Protein AF-A0A927EFE0-F1 (afdb_monomer_lite)

Foldseek 3Di:
DPDDDQDPLQVVQLVVVCCVLVVDPVVLVVLLVVVLVPDAAAAEDEAAQCFLPSNVVSCVVRNYQYEYEHQDPSSLVNCCVVCVPPPSYHYDNDHDDPDDDDADWDADSNHRVPTDRDPVVVVVVVVPPDDD

Secondary structure (DSSP, 8-state):
----PPPTTHHHHHHHHHHHHHS-HHHHHHHHHHHHTT--TT-EEEEET-TTSHHHHHHHHTT-EEEEE---HHHHHHHHHHHTT-TTEEEE-S---SSS-----B--SS-TTS-BS-HHHHHHHHHS----

InterPro domains:
  IPR006342 Methyltransferase FkbM [TIGR01444] (45-117)
  IPR029063 S-adenosyl-L-methionine-dependent methyltransferase superfamily [G3DSA:3.40.50.150] (33-130)
  IPR029063 S-adenosyl-L-methionine-dependent methyltransferase superfamily [SSF53335] (38-117)

Radius of gyration: 15.85 Å; chains: 1; bounding box: 37×39×36 Å

pLDDT: mean 81.32, std 20.01, range [36.5, 98.69]

Sequence (132 aa):
MNAVAYPKGTVKALSRSLRMHYGDKERQAAMDRLHGAFLTPGDLVFDIGAHVGDRISSFRRLGARVVALEPQPGPARIIRLIHRRDPRVTLIEAACGDHEGSIALRIDSANPAVSSASAAFIGAATDAEGRA

Structure (mmCIF, N/CA/C/O backbone):
data_AF-A0A927EFE0-F1
#
_entry.id   AF-A0A927EFE0-F1
#
loop_
_atom_site.group_PDB
_atom_site.id
_atom_site.type_symbol
_atom_site.label_atom_id
_atom_site.label_alt_id
_atom_site.label_comp_id
_atom_site.label_asym_id
_atom_site.label_entity_id
_atom_site.label_seq_id
_atom_site.pdbx_PDB_ins_code
_atom_site.Cartn_x
_atom_site.Cartn_y
_atom_site.Cartn_z
_atom_site.occupancy
_atom_site.B_iso_or_equiv
_atom_site.auth_seq_id
_atom_site.auth_comp_id
_atom_site.auth_asym_id
_atom_site.auth_atom_id
_atom_site.pdbx_PDB_model_num
ATOM 1 N N . MET A 1 1 ? 11.845 -20.776 -10.462 1.00 3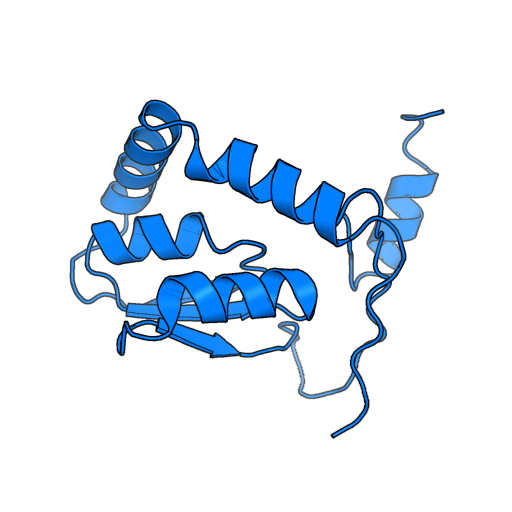7.25 1 MET A N 1
ATOM 2 C CA . MET A 1 1 ? 11.684 -19.371 -10.026 1.00 37.25 1 MET A CA 1
ATOM 3 C C . MET A 1 1 ? 12.762 -18.556 -10.718 1.00 37.25 1 MET A C 1
ATOM 5 O O . MET A 1 1 ? 13.929 -18.784 -10.429 1.00 37.25 1 MET A O 1
ATOM 9 N N . ASN A 1 2 ? 12.402 -17.692 -11.668 1.00 40.47 2 ASN A N 1
ATOM 10 C CA . ASN A 1 2 ? 13.383 -16.808 -12.302 1.00 40.47 2 ASN A CA 1
ATOM 11 C C . ASN A 1 2 ? 13.860 -15.777 -11.277 1.00 40.47 2 ASN A C 1
ATOM 13 O O . ASN A 1 2 ? 13.055 -15.244 -10.513 1.00 40.47 2 ASN A O 1
ATOM 17 N N . ALA A 1 3 ? 15.169 -15.533 -11.230 1.00 52.22 3 ALA A N 1
ATOM 18 C CA . ALA A 1 3 ? 15.735 -14.528 -10.345 1.00 52.22 3 ALA A CA 1
ATOM 19 C C . ALA A 1 3 ? 15.151 -13.157 -10.707 1.00 52.22 3 ALA A C 1
ATOM 21 O O . ALA A 1 3 ? 15.301 -12.681 -11.831 1.00 52.22 3 ALA A O 1
ATOM 22 N N . VAL A 1 4 ? 14.467 -12.529 -9.752 1.00 64.00 4 VAL A N 1
ATOM 23 C CA . VAL A 1 4 ? 13.990 -11.154 -9.900 1.00 64.00 4 VAL A CA 1
ATOM 24 C C . VAL A 1 4 ? 15.213 -10.239 -9.945 1.00 64.00 4 VAL A C 1
ATOM 26 O O . VAL A 1 4 ? 15.915 -10.085 -8.944 1.00 64.00 4 VAL A O 1
ATOM 29 N N . ALA A 1 5 ? 15.477 -9.640 -11.104 1.00 64.19 5 ALA A N 1
ATOM 30 C CA . ALA A 1 5 ? 16.522 -8.639 -11.253 1.00 64.19 5 ALA A CA 1
ATOM 31 C C . ALA A 1 5 ? 16.012 -7.285 -10.740 1.00 64.19 5 ALA A C 1
ATOM 33 O O . ALA A 1 5 ? 15.047 -6.734 -11.267 1.00 64.19 5 ALA A O 1
ATOM 34 N N . TYR A 1 6 ? 16.664 -6.739 -9.713 1.00 67.56 6 TYR A N 1
ATOM 35 C CA . TYR A 1 6 ? 16.395 -5.384 -9.232 1.00 67.56 6 TYR A CA 1
ATOM 36 C C . TYR A 1 6 ? 17.366 -4.414 -9.907 1.00 67.56 6 TYR A C 1
ATOM 38 O O . TYR A 1 6 ? 18.579 -4.563 -9.727 1.00 67.56 6 TYR A O 1
ATOM 46 N N . PRO A 1 7 ? 16.888 -3.407 -10.655 1.00 68.44 7 PRO A N 1
ATOM 47 C CA . PRO A 1 7 ? 17.790 -2.437 -11.256 1.00 68.44 7 PRO A CA 1
ATOM 48 C C . PRO A 1 7 ? 18.531 -1.616 -10.186 1.00 68.44 7 PRO A C 1
ATOM 50 O O . PRO A 1 7 ? 18.070 -1.459 -9.045 1.00 68.44 7 PRO A O 1
ATOM 53 N N . LYS A 1 8 ? 19.689 -1.052 -10.549 1.00 68.56 8 LYS A N 1
ATOM 54 C CA . LYS A 1 8 ? 20.483 -0.195 -9.653 1.00 68.56 8 LYS A CA 1
ATOM 55 C C . LYS A 1 8 ? 19.647 1.008 -9.180 1.00 68.56 8 LYS A C 1
ATOM 57 O O . LYS A 1 8 ? 18.901 1.598 -9.953 1.00 68.56 8 LYS A O 1
ATOM 62 N N . GLY A 1 9 ? 19.770 1.368 -7.900 1.00 70.50 9 GLY A N 1
ATOM 63 C CA . GLY A 1 9 ? 19.038 2.493 -7.291 1.00 70.50 9 GLY A CA 1
ATOM 64 C C . GLY A 1 9 ? 17.706 2.128 -6.623 1.00 70.50 9 GLY A C 1
ATOM 65 O O . GLY A 1 9 ? 17.269 2.862 -5.735 1.00 70.50 9 GLY A O 1
ATOM 66 N N . THR A 1 10 ? 17.141 0.951 -6.924 1.00 74.00 10 THR A N 1
ATOM 67 C CA . THR A 1 10 ? 15.844 0.491 -6.389 1.00 74.00 10 THR A CA 1
ATOM 68 C C . THR A 1 10 ? 15.769 0.571 -4.860 1.00 74.00 10 THR A C 1
ATOM 70 O O . THR A 1 10 ? 14.827 1.134 -4.312 1.00 74.00 10 THR A O 1
ATOM 73 N N . VAL A 1 11 ? 16.790 0.092 -4.140 1.00 78.62 11 VAL A N 1
ATOM 74 C CA . VAL A 1 11 ? 16.806 0.113 -2.663 1.00 78.62 11 VAL A CA 1
ATOM 75 C C . VAL A 1 11 ? 16.766 1.539 -2.105 1.00 78.62 11 VAL A C 1
ATOM 77 O O . VAL A 1 11 ? 16.037 1.802 -1.148 1.00 78.62 11 VAL A O 1
ATOM 80 N N . LYS A 1 12 ? 17.511 2.475 -2.707 1.00 76.88 12 LYS A N 1
ATOM 81 C CA . LYS A 1 12 ? 17.545 3.882 -2.276 1.00 76.88 12 LYS A CA 1
ATOM 82 C C . LYS A 1 12 ? 16.189 4.541 -2.506 1.00 76.88 12 LYS A C 1
ATOM 84 O O . LYS A 1 12 ? 15.686 5.231 -1.620 1.00 76.88 12 LYS A O 1
ATOM 89 N N . ALA A 1 13 ? 15.590 4.303 -3.669 1.00 75.44 13 ALA A N 1
ATOM 90 C CA . ALA A 1 13 ? 14.299 4.869 -4.016 1.00 75.44 13 ALA A CA 1
ATOM 91 C C . ALA A 1 13 ? 13.174 4.317 -3.126 1.00 75.44 13 ALA A C 1
ATOM 93 O O . ALA A 1 13 ? 12.399 5.092 -2.572 1.00 75.44 13 ALA A O 1
ATOM 94 N N . LEU A 1 14 ? 13.159 3.005 -2.875 1.00 82.62 14 LEU A N 1
ATOM 95 C CA . LEU A 1 14 ? 12.214 2.383 -1.947 1.00 82.62 14 LEU A CA 1
ATOM 96 C C . LEU A 1 14 ? 12.411 2.852 -0.500 1.00 82.62 14 LEU A C 1
ATOM 98 O O . LEU A 1 14 ? 11.435 3.118 0.194 1.00 82.62 14 LEU A O 1
ATOM 102 N N . SER A 1 15 ? 13.657 3.021 -0.048 1.00 80.25 15 SER A N 1
ATOM 103 C CA . SER A 1 15 ? 13.957 3.585 1.278 1.00 80.25 15 SER A CA 1
ATOM 104 C C . SER A 1 15 ? 13.435 5.016 1.422 1.00 80.25 15 SER A C 1
ATOM 106 O O . SER A 1 15 ? 12.908 5.387 2.472 1.00 80.25 15 SER A O 1
ATOM 108 N N . ARG A 1 16 ? 13.550 5.827 0.360 1.00 82.19 16 ARG A N 1
ATOM 109 C CA . ARG A 1 16 ? 12.976 7.177 0.313 1.00 82.19 16 ARG A CA 1
ATOM 110 C C . ARG A 1 16 ? 11.452 7.116 0.401 1.00 82.19 16 ARG A C 1
ATOM 112 O O . ARG A 1 16 ? 10.890 7.810 1.242 1.00 82.19 16 ARG A O 1
ATOM 119 N N . SER A 1 17 ? 10.803 6.266 -0.398 1.00 81.62 17 SER A N 1
ATOM 120 C CA . SER A 1 17 ? 9.350 6.052 -0.340 1.00 81.62 17 SER A CA 1
ATOM 121 C C . SER A 1 17 ? 8.909 5.645 1.063 1.00 81.62 17 SER A C 1
ATOM 123 O O . SER A 1 17 ? 8.038 6.282 1.642 1.00 81.62 17 SER A O 1
ATOM 125 N N . LEU A 1 18 ? 9.566 4.659 1.671 1.00 86.00 18 LEU A N 1
ATOM 126 C CA . LEU A 1 18 ? 9.262 4.235 3.035 1.00 86.00 18 LEU A CA 1
ATOM 127 C C . LEU A 1 18 ? 9.351 5.392 4.033 1.00 86.00 18 LEU A C 1
ATOM 129 O O . LEU A 1 18 ? 8.435 5.574 4.826 1.00 86.00 18 LEU A O 1
ATOM 133 N N . ARG A 1 19 ? 10.404 6.212 3.970 1.00 85.25 19 ARG A N 1
ATOM 134 C CA . ARG A 1 19 ? 10.546 7.369 4.865 1.00 85.25 19 ARG A CA 1
ATOM 135 C C . ARG A 1 19 ? 9.426 8.388 4.669 1.00 85.25 19 ARG A C 1
ATOM 137 O O . ARG A 1 19 ? 8.844 8.825 5.653 1.00 85.25 19 ARG A O 1
ATOM 144 N N . MET A 1 20 ? 9.122 8.745 3.422 1.00 79.25 20 MET A N 1
ATOM 145 C CA . MET A 1 20 ? 8.071 9.719 3.108 1.00 79.25 20 MET A CA 1
ATOM 146 C C . MET A 1 20 ? 6.692 9.213 3.538 1.00 79.25 20 MET A C 1
ATOM 148 O O . MET A 1 20 ? 5.885 9.967 4.074 1.00 79.25 20 MET A O 1
ATOM 152 N N . HIS A 1 21 ? 6.426 7.922 3.338 1.00 82.38 21 HIS A N 1
ATOM 153 C CA . HIS A 1 21 ? 5.098 7.377 3.559 1.00 82.38 21 HIS A CA 1
ATOM 154 C C . HIS A 1 21 ? 4.860 6.891 5.001 1.00 82.38 21 HIS A C 1
ATOM 156 O O . HIS A 1 21 ? 3.755 7.032 5.528 1.00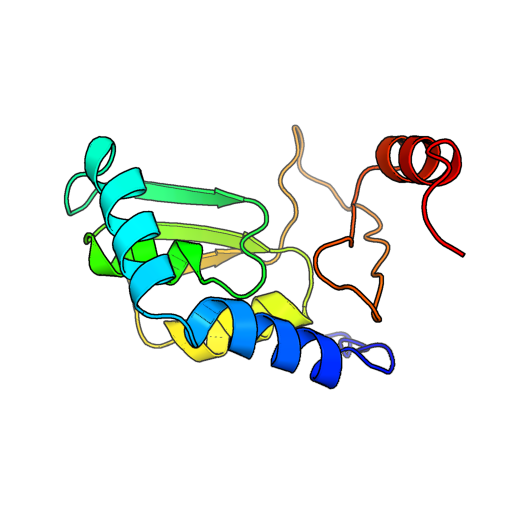 82.38 21 HIS A O 1
ATOM 162 N N . TYR A 1 22 ? 5.882 6.381 5.685 1.00 86.31 22 TYR A N 1
ATOM 163 C CA . TYR A 1 22 ? 5.752 5.844 7.044 1.00 86.31 22 TYR A CA 1
ATOM 164 C C . TYR A 1 22 ? 6.326 6.752 8.141 1.00 86.31 22 TYR A C 1
ATOM 166 O O . TYR A 1 22 ? 6.082 6.494 9.318 1.00 86.31 22 TYR A O 1
ATOM 174 N N . GLY A 1 23 ? 7.065 7.809 7.788 1.00 86.75 23 GLY A N 1
ATOM 175 C CA . GLY A 1 23 ? 7.712 8.706 8.754 1.00 86.75 23 GLY A CA 1
ATOM 176 C C . GLY A 1 23 ? 6.836 9.837 9.301 1.00 86.75 23 GLY A C 1
ATOM 177 O O . GLY A 1 23 ? 7.210 10.446 10.298 1.00 86.75 23 GLY A O 1
ATOM 178 N N . ASP A 1 24 ? 5.687 10.111 8.681 1.00 90.69 24 ASP A N 1
ATOM 179 C CA . ASP A 1 24 ? 4.814 11.239 9.025 1.00 90.69 24 ASP A CA 1
ATOM 180 C C . ASP A 1 24 ? 3.495 10.752 9.649 1.00 90.69 24 ASP A C 1
ATOM 182 O O . ASP A 1 24 ? 2.632 10.187 8.967 1.00 90.69 24 ASP A O 1
ATOM 186 N N . LYS A 1 25 ? 3.347 10.961 10.964 1.00 91.56 25 LYS A N 1
ATOM 187 C CA . LYS A 1 25 ? 2.161 10.542 11.727 1.00 91.56 25 LYS A CA 1
ATOM 188 C C . LYS A 1 25 ? 0.931 11.401 11.438 1.00 91.56 25 LYS A C 1
ATOM 190 O O . LYS A 1 25 ? -0.181 10.880 11.477 1.00 91.56 25 LYS A O 1
ATOM 195 N N . GLU A 1 26 ? 1.106 12.688 11.153 1.00 94.06 26 GLU A N 1
ATOM 196 C CA . GLU A 1 26 ? -0.015 13.584 10.854 1.00 94.06 26 GLU A CA 1
ATOM 197 C C . GLU A 1 26 ? -0.627 13.221 9.507 1.00 94.06 26 GLU A C 1
ATOM 199 O O . GLU A 1 26 ? -1.845 13.063 9.396 1.00 94.06 26 GLU A O 1
ATOM 204 N N . ARG A 1 27 ? 0.223 12.953 8.510 1.00 92.19 27 ARG A N 1
ATOM 205 C CA . ARG A 1 27 ? -0.207 12.440 7.206 1.00 92.19 27 ARG A CA 1
ATOM 206 C C . ARG A 1 27 ? -0.944 11.106 7.330 1.00 92.19 27 ARG A C 1
ATOM 208 O O . ARG A 1 27 ? -1.962 10.906 6.670 1.00 92.19 27 ARG A O 1
ATOM 215 N N . GLN A 1 28 ? -0.463 10.197 8.182 1.00 94.25 28 GLN A N 1
ATOM 216 C CA . GLN A 1 28 ? -1.145 8.923 8.448 1.00 94.25 28 GLN A CA 1
ATOM 217 C C . GLN A 1 28 ? -2.527 9.133 9.070 1.00 94.25 28 GLN A C 1
ATOM 219 O O . GLN A 1 28 ? -3.493 8.538 8.601 1.00 94.25 28 GLN A O 1
ATOM 224 N N . ALA A 1 29 ? -2.639 10.008 10.071 1.00 95.62 29 ALA A N 1
ATOM 225 C CA . ALA A 1 29 ? -3.917 10.317 10.704 1.00 95.62 29 ALA A CA 1
ATOM 226 C C . ALA A 1 29 ? -4.898 10.993 9.731 1.00 95.62 29 ALA A C 1
ATOM 228 O O . ALA A 1 29 ? -6.085 10.676 9.736 1.00 95.62 29 ALA A O 1
ATOM 229 N N . ALA A 1 30 ? -4.419 11.897 8.871 1.00 96.81 30 ALA A N 1
ATOM 230 C CA . ALA A 1 30 ? -5.238 12.516 7.832 1.00 96.81 30 ALA A CA 1
ATOM 231 C C . ALA A 1 30 ? -5.759 11.479 6.821 1.00 96.81 30 ALA A C 1
ATOM 233 O O . ALA A 1 30 ? -6.934 11.510 6.459 1.00 96.81 30 ALA A O 1
ATOM 234 N N . MET A 1 31 ? -4.912 10.526 6.422 1.00 96.56 31 MET A N 1
ATOM 235 C CA . MET A 1 31 ? -5.298 9.421 5.543 1.00 96.56 31 MET A CA 1
ATOM 236 C C . MET A 1 31 ? -6.340 8.503 6.196 1.00 96.56 31 MET A C 1
ATOM 238 O O . MET A 1 31 ? -7.322 8.142 5.553 1.00 96.56 31 MET A O 1
ATOM 242 N N . ASP A 1 32 ? -6.178 8.183 7.481 1.00 97.56 32 ASP A N 1
ATOM 243 C CA . ASP A 1 32 ? -7.152 7.382 8.229 1.00 97.56 32 ASP A CA 1
ATOM 244 C C . ASP A 1 32 ? -8.504 8.100 8.346 1.00 97.56 32 ASP A C 1
ATOM 246 O O . ASP A 1 32 ? -9.543 7.468 8.183 1.00 97.56 32 ASP A O 1
ATOM 250 N N . ARG A 1 33 ? -8.515 9.423 8.560 1.00 98.06 33 ARG A N 1
ATOM 251 C CA . ARG A 1 33 ? -9.757 10.219 8.567 1.00 98.06 33 ARG A CA 1
ATOM 252 C C . ARG A 1 33 ? -10.446 10.214 7.206 1.00 98.06 33 ARG A C 1
ATOM 254 O O . ARG A 1 33 ? -11.656 10.032 7.151 1.00 98.06 33 ARG A O 1
ATOM 261 N N . LEU A 1 34 ? -9.682 10.401 6.127 1.00 97.31 34 LEU A N 1
ATOM 262 C CA . LEU A 1 34 ? -10.219 10.390 4.767 1.00 97.31 34 LEU A CA 1
ATOM 263 C C . LEU A 1 34 ? -10.878 9.046 4.452 1.00 97.31 34 LEU A C 1
ATOM 265 O O . LEU A 1 34 ? -12.030 9.010 4.035 1.00 97.31 34 LEU A O 1
ATOM 269 N N . HIS A 1 35 ? -10.166 7.940 4.667 1.00 97.38 35 HIS A N 1
ATOM 270 C CA . HIS A 1 35 ? -10.700 6.611 4.375 1.00 97.38 35 HIS A CA 1
ATOM 271 C C . HIS A 1 35 ? -11.803 6.192 5.356 1.00 97.38 35 HIS A C 1
ATOM 273 O O . HIS A 1 35 ? -12.749 5.519 4.956 1.00 97.38 35 HIS A O 1
ATOM 279 N N . GLY A 1 36 ? -11.730 6.622 6.618 1.00 97.75 36 GLY A N 1
ATOM 280 C CA . GLY A 1 36 ? -12.736 6.339 7.643 1.00 97.75 36 GL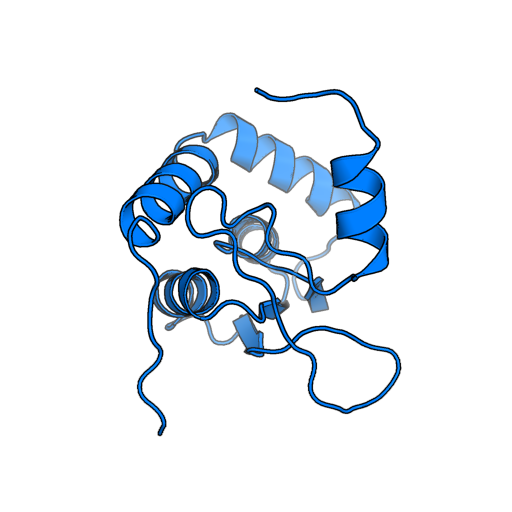Y A CA 1
ATOM 281 C C . GLY A 1 36 ? -14.111 6.951 7.359 1.00 97.75 36 GLY A C 1
ATOM 282 O O . GLY A 1 36 ? -15.095 6.500 7.931 1.00 97.75 36 GLY A O 1
ATOM 283 N N . ALA A 1 37 ? -14.208 7.925 6.448 1.00 97.88 37 ALA A N 1
ATOM 284 C CA . ALA A 1 37 ? -15.494 8.428 5.964 1.00 97.88 37 ALA A CA 1
ATOM 285 C C . ALA A 1 37 ? -16.230 7.433 5.042 1.00 97.88 37 ALA A C 1
ATOM 287 O O . ALA A 1 37 ? -17.427 7.591 4.814 1.00 97.88 37 ALA A O 1
ATOM 288 N N . PHE A 1 38 ? -15.528 6.424 4.512 1.00 96.38 38 PHE A N 1
ATOM 289 C CA . PHE A 1 38 ? -16.061 5.456 3.545 1.00 96.38 38 PHE A CA 1
ATOM 290 C C . PHE A 1 38 ? -16.013 4.008 4.037 1.00 96.38 38 PHE A C 1
ATOM 292 O O . PHE A 1 38 ? -16.716 3.167 3.486 1.00 96.38 38 PHE A O 1
ATOM 299 N N . LEU A 1 39 ? -15.166 3.707 5.025 1.00 97.25 39 LEU A N 1
ATOM 300 C CA . LEU A 1 39 ? -14.900 2.346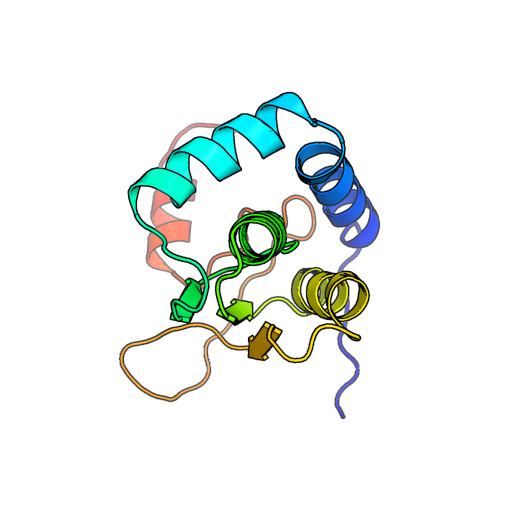 5.481 1.00 97.25 39 LEU A CA 1
ATOM 301 C C . LEU A 1 39 ? -15.493 2.075 6.860 1.00 97.25 39 LEU A C 1
ATOM 303 O O . LEU A 1 39 ? -15.321 2.858 7.794 1.00 97.25 39 LEU A O 1
ATOM 307 N N . THR A 1 40 ? -16.076 0.891 7.003 1.00 97.06 40 THR A N 1
ATOM 308 C CA . THR A 1 40 ? -16.458 0.280 8.276 1.00 97.06 40 THR A CA 1
ATOM 309 C C . THR A 1 40 ? -15.509 -0.884 8.598 1.00 97.06 40 THR A C 1
ATOM 311 O O . THR A 1 40 ? -15.018 -1.564 7.688 1.00 97.06 40 THR A O 1
ATOM 314 N N . PRO A 1 41 ? -15.210 -1.167 9.884 1.00 98.19 41 PRO A N 1
ATOM 315 C CA . PRO A 1 41 ? -14.415 -2.334 10.247 1.00 98.19 41 PRO A CA 1
ATOM 316 C C . PRO A 1 41 ? -14.987 -3.630 9.658 1.00 98.19 41 PRO A C 1
ATOM 318 O O . PRO A 1 41 ? -16.151 -3.958 9.866 1.00 98.19 41 PRO A O 1
ATOM 321 N N . GLY A 1 42 ? -14.142 -4.395 8.964 1.00 97.38 42 GLY A N 1
ATOM 322 C CA . GLY A 1 42 ? -14.528 -5.643 8.299 1.00 97.38 42 GLY A CA 1
ATOM 323 C C . GLY A 1 42 ? -14.764 -5.530 6.791 1.00 97.38 42 GLY A C 1
ATOM 324 O O . GLY A 1 42 ? -14.706 -6.569 6.126 1.00 97.38 42 GLY A O 1
ATOM 325 N N . ASP A 1 43 ? -14.926 -4.316 6.251 1.00 98.50 43 ASP A N 1
ATOM 326 C CA . ASP A 1 43 ? -15.083 -4.085 4.808 1.00 98.50 43 ASP A CA 1
ATOM 327 C C . ASP A 1 43 ? -13.920 -4.666 4.002 1.00 98.50 43 ASP A C 1
ATOM 329 O O . ASP A 1 43 ? -12.786 -4.732 4.479 1.00 98.50 43 ASP A O 1
ATOM 333 N N . LEU A 1 44 ? -14.193 -5.084 2.766 1.00 98.44 44 LEU A N 1
ATOM 334 C CA . LEU A 1 44 ? -13.176 -5.550 1.828 1.00 98.44 44 LEU A CA 1
ATOM 335 C C . LEU A 1 44 ? -12.723 -4.400 0.923 1.00 98.44 44 LEU A C 1
ATOM 337 O O . LEU A 1 44 ? -13.531 -3.823 0.203 1.00 98.44 44 LEU A O 1
ATOM 341 N N . VAL A 1 45 ? -11.422 -4.118 0.919 1.00 98.38 45 VAL A N 1
ATOM 342 C CA . VAL A 1 45 ? -10.794 -3.072 0.106 1.00 98.38 45 VAL A CA 1
ATOM 343 C C . VAL A 1 45 ? -9.848 -3.696 -0.911 1.00 98.38 45 VAL A C 1
ATOM 345 O O . VAL A 1 45 ? -9.004 -4.522 -0.559 1.00 98.38 45 VAL A O 1
ATOM 348 N N . PHE A 1 46 ? -9.955 -3.259 -2.163 1.00 97.88 46 PHE A N 1
ATOM 349 C CA . PHE A 1 46 ? -8.992 -3.572 -3.215 1.00 97.88 46 PHE A CA 1
ATOM 350 C C . PHE A 1 46 ? -8.039 -2.385 -3.394 1.00 97.88 46 PHE A C 1
ATOM 352 O O . PHE A 1 46 ? -8.482 -1.289 -3.730 1.00 97.88 46 PHE A O 1
ATOM 359 N N . ASP A 1 47 ? -6.741 -2.589 -3.160 1.00 97.06 47 ASP A N 1
ATOM 360 C CA . ASP A 1 47 ? -5.707 -1.556 -3.331 1.00 97.06 47 ASP A CA 1
ATOM 361 C C . ASP A 1 47 ? -4.921 -1.824 -4.619 1.00 97.06 47 ASP A C 1
ATOM 363 O O . ASP A 1 47 ? -4.064 -2.708 -4.664 1.00 97.06 47 ASP A O 1
ATOM 367 N N . ILE A 1 48 ? -5.264 -1.112 -5.694 1.00 95.38 48 ILE A N 1
ATOM 368 C CA . ILE A 1 48 ? -4.690 -1.317 -7.029 1.00 95.38 48 ILE A CA 1
ATOM 369 C C . ILE A 1 48 ? -3.470 -0.412 -7.211 1.00 95.38 48 ILE A C 1
ATOM 371 O O . ILE A 1 48 ? -3.591 0.811 -7.176 1.00 95.38 48 ILE A O 1
ATOM 375 N N . GLY A 1 49 ? -2.297 -1.008 -7.440 1.00 91.88 49 GLY A N 1
ATOM 376 C CA . GLY A 1 49 ? -1.030 -0.272 -7.472 1.00 91.88 49 GLY A CA 1
ATOM 377 C C . GLY A 1 49 ? -0.582 0.124 -6.065 1.00 91.88 49 GLY A C 1
ATOM 378 O O . GLY A 1 49 ? -0.294 1.291 -5.797 1.00 91.88 49 GLY A O 1
ATOM 379 N N . ALA A 1 50 ? -0.572 -0.848 -5.151 1.00 93.94 50 ALA A N 1
ATOM 380 C CA . ALA A 1 50 ? -0.389 -0.618 -3.720 1.00 93.94 50 ALA A CA 1
ATOM 381 C C . ALA A 1 50 ? 0.996 -0.055 -3.328 1.00 93.94 50 ALA A C 1
ATOM 383 O O . ALA A 1 50 ? 1.185 0.412 -2.199 1.00 93.94 50 ALA A O 1
ATOM 384 N N . HIS A 1 51 ? 1.979 -0.079 -4.234 1.00 92.81 51 HIS A N 1
ATOM 385 C CA . HIS A 1 51 ? 3.323 0.459 -4.043 1.00 92.81 51 HIS A CA 1
ATOM 386 C C . HIS A 1 51 ? 3.953 -0.046 -2.727 1.00 92.81 51 HIS A C 1
ATOM 388 O O . HIS A 1 51 ? 4.080 -1.250 -2.520 1.00 92.81 51 HIS A O 1
ATOM 394 N N . VAL A 1 52 ? 4.399 0.837 -1.824 1.00 93.00 52 VAL A N 1
ATOM 395 C CA . VAL A 1 52 ? 5.019 0.442 -0.541 1.00 93.00 52 VAL A CA 1
ATOM 396 C C . VAL A 1 52 ? 4.001 0.149 0.576 1.00 93.00 52 VAL A C 1
ATOM 398 O O . VAL A 1 52 ? 4.396 -0.034 1.729 1.00 93.00 52 VAL A O 1
ATOM 401 N N . GLY A 1 53 ? 2.702 0.103 0.263 1.00 95.25 53 GLY A N 1
ATOM 402 C CA . GLY A 1 53 ? 1.642 -0.365 1.163 1.00 95.25 53 GLY A CA 1
ATOM 403 C C . GLY A 1 53 ? 1.192 0.619 2.248 1.00 95.25 53 GLY A C 1
ATOM 404 O O . GLY A 1 53 ? 0.637 0.198 3.265 1.00 95.25 53 GLY A O 1
ATOM 405 N N . ASP A 1 54 ? 1.428 1.925 2.093 1.00 94.75 54 ASP A N 1
ATOM 406 C CA . ASP A 1 54 ? 1.029 2.894 3.123 1.00 94.75 54 ASP A CA 1
ATOM 407 C C . ASP A 1 54 ? -0.496 2.997 3.260 1.00 94.75 54 ASP A C 1
ATOM 409 O O . ASP A 1 54 ? -1.008 3.059 4.383 1.00 94.75 54 ASP A O 1
ATOM 413 N N . ARG A 1 55 ? -1.223 2.905 2.140 1.00 95.81 55 ARG A N 1
ATOM 414 C CA . ARG A 1 55 ? -2.688 2.791 2.121 1.00 95.81 55 ARG A CA 1
ATOM 415 C C . ARG A 1 55 ? -3.186 1.499 2.756 1.00 95.81 55 ARG A C 1
ATOM 417 O O . ARG A 1 55 ? -4.050 1.579 3.626 1.00 95.81 55 ARG A O 1
ATOM 424 N N . ILE A 1 56 ? -2.580 0.347 2.442 1.00 98.06 56 ILE A N 1
ATOM 425 C CA . ILE A 1 56 ? -2.856 -0.929 3.135 1.00 98.06 56 ILE A CA 1
ATOM 426 C C . ILE A 1 56 ? -2.790 -0.725 4.651 1.00 98.06 56 ILE A C 1
ATOM 428 O O . ILE A 1 56 ? -3.715 -1.094 5.373 1.00 98.06 56 ILE A O 1
ATOM 432 N N . SER A 1 57 ? -1.731 -0.081 5.146 1.00 97.31 57 SER A N 1
ATOM 433 C CA . SER A 1 57 ? -1.575 0.190 6.577 1.00 97.31 57 SER A CA 1
ATOM 434 C C . SER A 1 57 ? -2.698 1.066 7.152 1.00 97.31 57 SER A C 1
ATOM 436 O O . SER A 1 57 ? -3.134 0.811 8.272 1.00 97.31 57 SER A O 1
ATOM 438 N N . SER A 1 58 ? -3.197 2.057 6.404 1.00 97.81 58 SER A N 1
ATOM 439 C CA . SER A 1 58 ? -4.369 2.859 6.799 1.00 97.81 58 SER A CA 1
ATOM 440 C C . SER A 1 58 ? -5.647 2.028 6.857 1.00 97.81 58 SER A C 1
ATOM 442 O O . SER A 1 58 ? -6.287 1.963 7.906 1.00 97.81 58 SER A O 1
ATOM 444 N N . PHE A 1 59 ? -5.967 1.291 5.792 1.00 98.50 59 PHE A N 1
ATOM 445 C CA . PHE A 1 59 ? -7.148 0.422 5.747 1.00 98.50 59 PHE A CA 1
ATOM 446 C C . PHE A 1 59 ? -7.144 -0.608 6.882 1.00 98.50 59 PHE A C 1
ATOM 448 O O . PHE A 1 59 ? -8.168 -0.858 7.518 1.00 98.50 59 PHE A O 1
ATOM 455 N N . ARG A 1 60 ? -5.971 -1.170 7.199 1.00 98.00 60 ARG A N 1
ATOM 456 C CA . ARG A 1 60 ? -5.820 -2.128 8.298 1.00 98.00 60 ARG A CA 1
ATOM 457 C C . ARG A 1 60 ? -5.978 -1.495 9.678 1.00 98.00 60 ARG A C 1
ATOM 459 O O . ARG A 1 60 ? -6.587 -2.140 10.533 1.00 98.00 60 ARG A O 1
ATOM 466 N N . ARG A 1 61 ? -5.516 -0.256 9.901 1.00 97.38 61 ARG A N 1
ATOM 467 C CA . ARG A 1 61 ? -5.803 0.497 11.142 1.00 97.38 61 ARG A CA 1
ATOM 468 C C . ARG A 1 61 ? -7.297 0.776 11.317 1.00 97.38 61 ARG A C 1
ATOM 470 O O . ARG A 1 61 ? -7.781 0.730 12.441 1.00 97.38 61 ARG A O 1
ATOM 477 N N . LEU A 1 62 ? -8.022 0.967 10.215 1.00 98.19 62 LEU A N 1
ATOM 478 C CA . LEU A 1 62 ? -9.484 1.111 10.192 1.00 98.19 62 LEU A CA 1
ATOM 479 C C . LEU A 1 62 ? -10.241 -0.231 10.269 1.00 98.19 62 LEU A C 1
ATOM 481 O O . LEU A 1 62 ? -11.466 -0.259 10.305 1.00 98.19 62 LEU A O 1
ATOM 485 N N . GLY A 1 63 ? -9.533 -1.363 10.322 1.00 98.25 63 GLY A N 1
ATOM 486 C CA . GLY A 1 63 ? -10.123 -2.688 10.520 1.00 98.25 63 GLY A CA 1
ATOM 487 C C . GLY A 1 63 ? -10.578 -3.413 9.249 1.00 98.25 63 GLY A C 1
ATOM 488 O O . GLY A 1 63 ? -11.035 -4.553 9.359 1.00 98.25 63 GLY A O 1
ATOM 489 N N . ALA A 1 64 ? -10.407 -2.826 8.063 1.00 98.56 64 ALA A N 1
ATOM 490 C CA . ALA A 1 64 ? -10.797 -3.417 6.780 1.00 98.56 64 ALA A CA 1
ATOM 491 C C . ALA A 1 64 ? -9.921 -4.619 6.384 1.00 98.56 64 ALA A C 1
ATOM 493 O O . ALA A 1 64 ? -8.760 -4.706 6.767 1.00 98.56 64 ALA A O 1
ATOM 494 N N . ARG A 1 65 ? -10.440 -5.556 5.598 1.00 98.69 65 ARG A N 1
ATOM 495 C CA . ARG A 1 65 ? -9.672 -6.605 4.910 1.00 98.69 65 ARG A CA 1
ATOM 496 C C . ARG A 1 65 ? -9.144 -6.039 3.594 1.00 98.69 65 ARG A C 1
ATOM 498 O O . ARG A 1 65 ? -9.857 -5.291 2.938 1.00 98.69 65 ARG A O 1
ATOM 505 N N . VAL A 1 66 ? -7.926 -6.392 3.191 1.00 98.69 66 VAL A N 1
ATOM 506 C CA . VAL A 1 66 ? -7.283 -5.792 2.011 1.00 98.69 66 VAL A CA 1
ATOM 507 C C . VAL A 1 66 ? -6.820 -6.858 1.025 1.00 98.69 66 VAL A C 1
ATOM 509 O O . VAL A 1 66 ? -6.121 -7.794 1.408 1.00 98.69 66 VAL A O 1
ATOM 512 N N . VAL A 1 67 ? -7.159 -6.673 -0.250 1.00 98.50 67 VAL A N 1
ATOM 513 C CA . VAL A 1 67 ? -6.555 -7.366 -1.394 1.00 98.50 67 VAL A CA 1
ATOM 514 C C . VAL A 1 67 ? -5.760 -6.332 -2.186 1.00 98.50 67 VAL A C 1
ATOM 516 O O . VAL A 1 67 ? -6.327 -5.456 -2.831 1.00 98.50 67 VAL A O 1
ATOM 519 N N . ALA A 1 68 ? -4.438 -6.398 -2.101 1.00 98.00 68 ALA A N 1
ATOM 520 C CA . ALA A 1 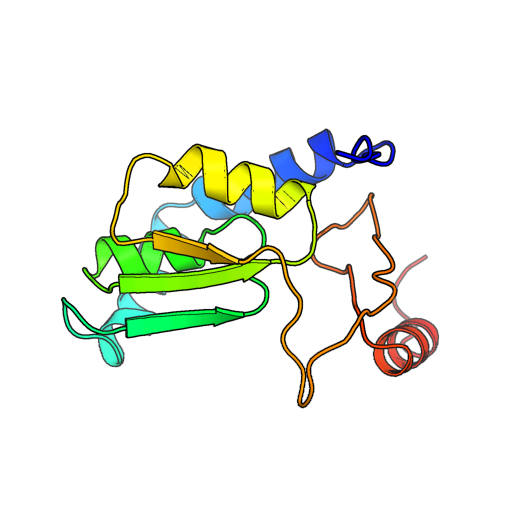68 ? -3.529 -5.464 -2.750 1.00 98.00 68 ALA A CA 1
ATOM 521 C C . ALA A 1 68 ? -2.977 -6.056 -4.048 1.00 98.00 68 ALA A C 1
ATOM 523 O O . ALA A 1 68 ? -2.518 -7.199 -4.053 1.00 98.00 68 ALA A O 1
ATOM 524 N N . LEU A 1 69 ? -2.981 -5.271 -5.123 1.00 96.81 69 LEU A N 1
ATOM 525 C CA . LEU A 1 69 ? -2.323 -5.591 -6.385 1.00 96.81 69 LEU A CA 1
ATOM 526 C C . LEU A 1 69 ? -1.093 -4.699 -6.548 1.00 96.81 69 LEU A C 1
ATOM 528 O O . LEU A 1 69 ? -1.204 -3.474 -6.525 1.00 96.81 69 LEU A O 1
ATOM 532 N N . GLU A 1 70 ? 0.078 -5.306 -6.726 1.00 94.56 70 GLU A N 1
ATOM 533 C CA . GLU A 1 70 ? 1.314 -4.576 -7.012 1.00 94.56 70 GLU A CA 1
ATOM 534 C C . GLU A 1 70 ? 2.213 -5.378 -7.965 1.00 94.56 70 GLU A C 1
ATOM 536 O O . GLU A 1 70 ? 2.789 -6.389 -7.554 1.00 94.56 70 GLU A O 1
ATOM 541 N N . PRO A 1 71 ? 2.360 -4.947 -9.230 1.00 90.75 71 PRO A N 1
ATOM 542 C CA . PRO A 1 71 ? 3.140 -5.687 -10.216 1.00 90.75 71 PRO A CA 1
ATOM 543 C C . PRO A 1 71 ? 4.659 -5.532 -10.043 1.00 90.75 71 PRO A C 1
ATOM 545 O O . PRO A 1 71 ? 5.409 -6.357 -10.564 1.00 90.75 71 PRO A O 1
ATOM 548 N N . GLN A 1 72 ? 5.156 -4.497 -9.348 1.00 88.31 72 GLN A N 1
ATOM 549 C CA . GLN A 1 72 ? 6.594 -4.294 -9.168 1.00 88.31 72 GLN A CA 1
ATOM 550 C C . GLN A 1 72 ? 7.148 -5.183 -8.042 1.00 88.31 72 GLN A C 1
ATOM 552 O O . GLN A 1 72 ? 6.766 -5.022 -6.878 1.00 88.31 72 GLN A O 1
ATOM 557 N N . PRO A 1 73 ? 8.159 -6.030 -8.315 1.00 88.75 73 PRO A N 1
ATOM 558 C CA . PRO A 1 73 ? 8.692 -6.948 -7.308 1.00 88.75 73 PRO A CA 1
ATOM 559 C C . PRO A 1 73 ? 9.280 -6.272 -6.058 1.00 88.75 73 PRO A C 1
ATOM 561 O O . PRO A 1 73 ? 9.241 -6.833 -4.965 1.00 88.75 73 PRO A O 1
ATOM 564 N N . GLY A 1 74 ? 9.844 -5.066 -6.195 1.00 89.50 74 GLY A N 1
ATOM 565 C CA . GLY A 1 74 ? 10.439 -4.318 -5.079 1.00 89.50 74 GLY A CA 1
ATOM 566 C C . GLY A 1 74 ? 9.400 -3.847 -4.056 1.00 89.50 74 GLY A C 1
ATOM 567 O O . GLY A 1 74 ? 9.460 -4.268 -2.899 1.00 89.50 74 GLY A O 1
ATOM 568 N N . PRO A 1 75 ? 8.441 -3.001 -4.462 1.00 91.06 75 PRO A N 1
ATOM 569 C CA . PRO A 1 75 ? 7.297 -2.625 -3.636 1.00 91.06 75 PRO A CA 1
ATOM 570 C C . PRO A 1 75 ? 6.504 -3.835 -3.107 1.00 91.06 75 PRO A C 1
ATOM 572 O O . PRO A 1 75 ? 6.252 -3.915 -1.904 1.00 91.06 75 PRO A O 1
ATOM 575 N N . ALA A 1 76 ? 6.242 -4.852 -3.937 1.00 93.69 76 ALA A N 1
ATOM 576 C CA . ALA A 1 76 ? 5.577 -6.081 -3.500 1.00 93.69 76 ALA A CA 1
ATOM 577 C C . ALA A 1 76 ? 6.343 -6.811 -2.379 1.00 93.69 76 ALA A C 1
ATOM 579 O O . ALA A 1 76 ? 5.759 -7.221 -1.370 1.00 93.69 76 ALA A O 1
ATOM 580 N N . ARG A 1 77 ? 7.679 -6.899 -2.475 1.00 93.38 77 ARG A N 1
ATOM 581 C CA . ARG A 1 77 ? 8.525 -7.432 -1.395 1.00 93.38 77 ARG A CA 1
ATOM 582 C C . ARG A 1 77 ? 8.374 -6.629 -0.102 1.00 93.38 77 ARG A C 1
ATOM 584 O O . ARG A 1 77 ? 8.379 -7.225 0.974 1.00 93.38 77 ARG A O 1
ATOM 591 N N . ILE A 1 78 ? 8.239 -5.307 -0.180 1.00 94.06 78 ILE A N 1
ATOM 592 C CA . ILE A 1 78 ? 8.010 -4.458 0.998 1.00 94.06 78 ILE A CA 1
ATOM 593 C C . ILE A 1 78 ? 6.656 -4.763 1.627 1.00 94.06 78 ILE A C 1
ATOM 595 O O . ILE A 1 78 ? 6.611 -5.010 2.831 1.00 94.06 78 ILE A O 1
ATOM 599 N N . ILE A 1 79 ? 5.585 -4.821 0.830 1.00 95.88 79 ILE A N 1
ATOM 600 C CA . ILE A 1 79 ? 4.246 -5.176 1.319 1.00 95.88 79 ILE A CA 1
ATOM 601 C C . ILE A 1 79 ? 4.294 -6.529 2.031 1.00 95.88 79 ILE A C 1
ATOM 603 O O . ILE A 1 79 ? 3.826 -6.635 3.165 1.00 95.88 79 ILE A O 1
ATOM 607 N N . ARG A 1 80 ? 4.936 -7.540 1.423 1.00 95.50 80 ARG A N 1
ATOM 608 C CA . ARG A 1 80 ? 5.152 -8.845 2.068 1.00 95.50 80 ARG A CA 1
ATOM 609 C C . ARG A 1 80 ? 5.856 -8.675 3.407 1.00 95.50 80 ARG A C 1
ATOM 611 O O . ARG A 1 80 ? 5.375 -9.183 4.405 1.00 95.50 80 ARG A O 1
ATOM 618 N N . LEU A 1 81 ? 6.973 -7.955 3.474 1.00 95.44 81 LEU A N 1
ATOM 619 C CA . LEU A 1 81 ? 7.733 -7.813 4.720 1.00 95.44 81 LEU A CA 1
ATOM 620 C C . LEU A 1 81 ? 6.940 -7.113 5.834 1.00 95.44 81 LEU A C 1
ATOM 622 O O . LEU A 1 81 ? 6.990 -7.583 6.976 1.00 95.44 81 LEU A O 1
ATOM 626 N N . ILE A 1 82 ? 6.213 -6.042 5.505 1.00 95.31 82 ILE A N 1
ATOM 627 C CA . ILE A 1 82 ? 5.414 -5.255 6.455 1.00 95.31 82 ILE A CA 1
ATOM 628 C C . ILE A 1 82 ? 4.192 -6.053 6.929 1.00 95.31 82 ILE A C 1
ATOM 630 O O . ILE A 1 82 ? 3.950 -6.140 8.131 1.00 95.31 82 ILE A O 1
ATOM 634 N N . HIS A 1 83 ? 3.462 -6.692 6.010 1.00 96.44 83 HIS A N 1
ATOM 635 C CA . HIS A 1 83 ? 2.160 -7.305 6.290 1.00 96.44 83 HIS A CA 1
ATOM 636 C C . HIS A 1 83 ? 2.171 -8.842 6.382 1.00 96.44 83 HIS A C 1
ATOM 638 O O . HIS A 1 83 ? 1.117 -9.430 6.588 1.00 96.44 83 HIS A O 1
ATOM 644 N N . ARG A 1 84 ? 3.331 -9.521 6.313 1.00 93.25 84 ARG A N 1
ATOM 645 C CA . ARG A 1 84 ? 3.443 -11.007 6.283 1.00 93.25 84 ARG A CA 1
ATOM 646 C C . ARG A 1 84 ? 2.658 -11.768 7.354 1.00 93.25 84 ARG A C 1
ATOM 648 O O . ARG A 1 84 ? 2.368 -12.940 7.157 1.00 93.25 84 ARG A O 1
ATOM 655 N N . ARG A 1 85 ? 2.421 -11.162 8.522 1.00 95.19 85 ARG A N 1
ATOM 656 C CA . ARG A 1 85 ? 1.731 -11.809 9.654 1.00 95.19 85 ARG A CA 1
ATOM 657 C C . ARG A 1 85 ? 0.264 -11.407 9.771 1.00 95.19 85 ARG A C 1
ATOM 659 O O . ARG A 1 85 ? -0.388 -11.842 10.712 1.00 95.19 85 ARG A O 1
ATOM 666 N N . ASP A 1 86 ? -0.238 -10.567 8.873 1.00 97.75 86 ASP A N 1
ATOM 667 C CA . ASP A 1 86 ? -1.627 -10.130 8.894 1.00 97.75 86 ASP A CA 1
ATOM 668 C C . ASP A 1 86 ? -2.461 -10.990 7.930 1.00 97.75 86 ASP A C 1
ATOM 670 O O . ASP A 1 86 ? -2.397 -10.780 6.719 1.00 97.75 86 ASP A O 1
ATOM 674 N N . PRO A 1 87 ? -3.272 -11.942 8.430 1.00 97.31 87 PRO A N 1
ATOM 675 C CA . PRO A 1 87 ? -4.081 -12.809 7.572 1.00 97.31 87 PRO A CA 1
ATOM 676 C C . PRO A 1 87 ? -5.207 -12.055 6.851 1.00 97.31 87 PRO A C 1
ATOM 678 O O . PRO A 1 87 ? -5.870 -12.621 5.987 1.00 97.31 87 PRO A O 1
ATOM 681 N N . ARG A 1 88 ? -5.455 -10.785 7.202 1.00 98.19 88 ARG A N 1
ATOM 682 C CA . ARG A 1 88 ? -6.446 -9.927 6.542 1.00 98.19 88 ARG A CA 1
ATOM 683 C C . ARG A 1 88 ? -5.848 -9.092 5.407 1.00 98.19 88 ARG A C 1
ATOM 685 O O . ARG A 1 88 ? -6.555 -8.238 4.876 1.00 98.19 88 ARG A O 1
ATOM 692 N N . VAL A 1 89 ? -4.586 -9.325 5.041 1.00 98.56 89 VAL A N 1
ATOM 693 C CA . VAL A 1 89 ? -3.935 -8.728 3.868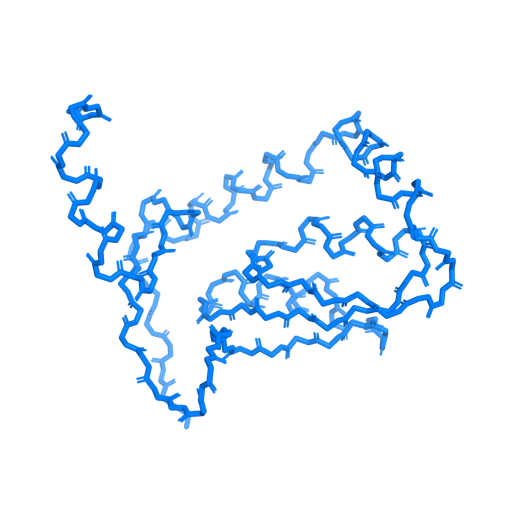 1.00 98.56 89 VAL A CA 1
ATOM 694 C C . VAL A 1 89 ? -3.548 -9.832 2.891 1.00 98.56 89 VAL A C 1
ATOM 696 O O . VAL A 1 89 ? -2.736 -10.702 3.199 1.00 98.56 89 VAL A O 1
ATOM 699 N N . THR A 1 90 ? -4.094 -9.772 1.684 1.00 98.38 90 THR A N 1
ATOM 700 C CA . THR A 1 90 ? -3.690 -10.610 0.555 1.00 98.38 90 THR A CA 1
ATOM 701 C C . THR A 1 90 ? -2.949 -9.742 -0.452 1.00 98.38 90 THR A C 1
ATOM 703 O O . THR A 1 90 ? -3.462 -8.707 -0.858 1.00 98.38 90 THR A O 1
ATOM 706 N N . LEU A 1 91 ? -1.747 -10.154 -0.856 1.00 97.88 91 LEU A N 1
ATOM 707 C CA . LEU A 1 91 ? -0.985 -9.495 -1.917 1.00 97.88 91 LEU A CA 1
ATOM 708 C C . LEU A 1 91 ? -1.001 -10.357 -3.177 1.00 97.88 91 LEU A C 1
ATOM 710 O O . LEU A 1 91 ? -0.589 -11.517 -3.138 1.00 97.88 91 LEU A O 1
ATOM 714 N N . ILE A 1 92 ? -1.398 -9.750 -4.287 1.00 96.62 92 ILE A N 1
ATOM 715 C CA . ILE A 1 92 ? -1.353 -10.311 -5.631 1.00 96.62 92 ILE A CA 1
ATOM 716 C C . ILE A 1 92 ? -0.293 -9.532 -6.420 1.00 96.62 92 ILE A C 1
ATOM 718 O O . ILE A 1 92 ? -0.392 -8.319 -6.595 1.00 96.62 92 ILE A O 1
ATOM 722 N N . GLU A 1 93 ? 0.745 -10.222 -6.891 1.00 94.81 93 GLU A N 1
ATOM 723 C CA . GLU A 1 93 ? 1.818 -9.611 -7.692 1.00 94.81 93 GLU A CA 1
ATOM 724 C C . GLU A 1 93 ? 1.409 -9.525 -9.168 1.00 94.81 93 GLU A C 1
ATOM 726 O O . GLU A 1 93 ? 1.931 -10.248 -10.013 1.00 94.81 93 GLU A O 1
ATOM 731 N N . ALA A 1 94 ? 0.423 -8.678 -9.463 1.00 92.31 94 ALA A N 1
ATOM 732 C CA . ALA A 1 94 ? -0.134 -8.497 -10.799 1.00 92.31 94 ALA A CA 1
ATOM 733 C C . ALA A 1 94 ? -0.572 -7.047 -11.042 1.00 92.31 94 ALA A C 1
ATOM 735 O O . ALA A 1 94 ? -0.823 -6.288 -10.104 1.00 92.31 94 ALA A O 1
ATOM 736 N N . ALA A 1 95 ? -0.681 -6.679 -12.318 1.00 89.88 95 ALA A N 1
ATOM 737 C CA . ALA A 1 95 ? -1.386 -5.476 -12.744 1.00 89.88 95 ALA A CA 1
ATOM 738 C C . ALA A 1 95 ? -2.877 -5.798 -12.932 1.00 89.88 95 ALA A C 1
ATOM 740 O O . ALA A 1 95 ? -3.224 -6.922 -13.288 1.00 89.88 95 ALA A O 1
ATOM 741 N N . CYS A 1 96 ? -3.751 -4.818 -12.699 1.00 90.69 96 CYS A N 1
ATOM 742 C CA . CYS A 1 96 ? -5.182 -4.953 -12.967 1.00 90.69 96 CYS A CA 1
ATOM 743 C C . CYS A 1 96 ? -5.476 -4.582 -14.430 1.00 90.69 96 CYS A C 1
ATOM 745 O O . CYS A 1 96 ? -4.991 -3.551 -14.899 1.00 90.69 96 CYS A O 1
ATOM 747 N N . GLY A 1 97 ? -6.257 -5.408 -15.128 1.00 89.06 97 GLY A N 1
ATOM 748 C CA . GLY A 1 97 ? -6.662 -5.219 -16.523 1.00 89.06 97 GLY A CA 1
ATOM 749 C C . GLY A 1 97 ? -8.069 -5.766 -16.776 1.00 89.06 97 GLY A C 1
ATOM 750 O O . GLY A 1 97 ? -8.657 -6.399 -15.902 1.00 89.06 97 GLY A O 1
ATOM 751 N N . ASP A 1 98 ? -8.613 -5.503 -17.961 1.00 89.19 98 ASP A N 1
ATOM 752 C CA . ASP A 1 98 ? -9.939 -5.961 -18.407 1.00 89.19 98 ASP A CA 1
ATOM 753 C C . ASP A 1 98 ? -9.967 -7.437 -18.845 1.00 89.19 98 ASP A C 1
ATOM 755 O O . ASP A 1 98 ? -11.037 -8.032 -18.957 1.00 89.19 98 ASP A O 1
ATOM 759 N N . HIS A 1 99 ? -8.798 -8.042 -19.056 1.00 87.12 99 HIS A N 1
ATOM 760 C CA . HIS A 1 99 ? -8.621 -9.461 -19.339 1.00 87.12 99 HIS A CA 1
ATOM 761 C C . HIS A 1 99 ? -7.357 -10.006 -18.663 1.00 87.12 99 HIS A C 1
ATOM 763 O O . HIS A 1 99 ? -6.430 -9.265 -18.325 1.00 87.12 99 HIS A O 1
ATOM 769 N N . GLU A 1 100 ? -7.311 -11.325 -18.481 1.00 91.25 100 GLU A N 1
ATOM 770 C CA . GLU A 1 100 ? -6.105 -12.010 -18.024 1.00 91.25 100 GLU A CA 1
ATOM 771 C C . GLU A 1 100 ? -5.046 -12.030 -19.132 1.00 91.25 100 GLU A C 1
ATOM 773 O O . GLU A 1 100 ? -5.333 -12.317 -20.294 1.00 91.25 100 GLU A O 1
ATOM 778 N N . GLY A 1 101 ? -3.798 -11.743 -18.770 1.00 89.62 101 GLY A N 1
ATOM 779 C CA . GLY A 1 101 ? -2.704 -11.682 -19.727 1.00 89.62 101 GLY A CA 1
ATOM 780 C C . GLY A 1 101 ? -1.386 -11.270 -19.084 1.00 89.62 101 GLY A C 1
ATOM 781 O O . GLY A 1 101 ? -1.267 -11.139 -17.867 1.00 89.62 101 GLY A O 1
ATOM 782 N N . SER A 1 102 ? -0.370 -11.075 -19.920 1.00 85.50 102 SER A N 1
ATOM 783 C CA . SER A 1 102 ? 0.933 -10.552 -19.503 1.00 85.50 102 SER A CA 1
ATOM 784 C C . SER A 1 102 ? 1.171 -9.186 -20.128 1.00 85.50 102 SER A C 1
ATOM 786 O O . SER A 1 102 ? 0.914 -8.991 -21.313 1.00 85.50 102 SER A O 1
ATOM 788 N N . ILE A 1 103 ? 1.712 -8.259 -19.341 1.00 80.56 103 ILE A N 1
ATOM 789 C CA . ILE A 1 103 ? 2.075 -6.917 -19.795 1.00 80.56 103 ILE A CA 1
ATOM 790 C C . ILE A 1 103 ? 3.535 -6.621 -19.458 1.00 80.56 103 ILE A C 1
ATOM 792 O O . ILE A 1 103 ? 4.038 -6.999 -18.398 1.00 80.56 103 ILE A O 1
ATOM 796 N N . ALA A 1 104 ? 4.230 -5.942 -20.370 1.00 78.25 104 ALA A N 1
ATOM 797 C CA . ALA A 1 104 ? 5.584 -5.475 -20.122 1.00 78.25 104 ALA A CA 1
ATOM 798 C C . ALA A 1 104 ? 5.543 -4.243 -19.209 1.00 78.25 104 ALA A C 1
ATOM 800 O O . ALA A 1 104 ? 5.153 -3.155 -19.630 1.00 78.25 104 ALA A O 1
ATOM 801 N N . LEU A 1 105 ? 5.974 -4.408 -17.959 1.00 74.94 105 LEU A N 1
ATOM 802 C CA . LEU A 1 105 ? 6.120 -3.297 -17.027 1.00 74.94 105 LEU A CA 1
ATOM 803 C C . LEU A 1 105 ? 7.471 -2.606 -17.239 1.00 74.94 105 LEU A C 1
ATOM 805 O O . LEU A 1 105 ? 8.525 -3.222 -17.071 1.00 74.94 105 LEU A O 1
ATOM 809 N N . ARG A 1 106 ? 7.453 -1.314 -17.579 1.00 71.00 106 ARG A N 1
ATOM 810 C CA . ARG A 1 106 ? 8.674 -0.504 -17.691 1.00 71.00 106 ARG A CA 1
ATOM 811 C C . ARG A 1 106 ? 8.948 0.144 -16.337 1.00 71.00 106 ARG A C 1
ATOM 813 O O . ARG A 1 106 ? 8.196 1.004 -15.889 1.00 71.00 106 ARG A O 1
ATOM 820 N N . ILE A 1 107 ? 10.001 -0.322 -15.672 1.00 67.31 107 ILE A N 1
ATOM 821 C CA . ILE A 1 107 ? 10.354 0.097 -14.313 1.00 67.31 107 ILE A CA 1
ATOM 822 C C . ILE A 1 107 ? 11.320 1.281 -14.382 1.00 67.31 107 ILE A C 1
ATOM 824 O O . ILE A 1 107 ? 12.433 1.131 -14.889 1.00 67.31 107 ILE A O 1
ATOM 828 N N . ASP A 1 108 ? 10.927 2.422 -13.814 1.00 63.91 108 ASP A N 1
ATOM 829 C CA . ASP A 1 108 ? 11.863 3.501 -13.492 1.00 63.91 108 ASP A CA 1
ATOM 830 C C . ASP A 1 108 ? 12.469 3.231 -12.108 1.00 63.91 108 ASP A C 1
ATOM 832 O O . ASP A 1 108 ? 11.839 3.401 -11.061 1.00 63.91 108 ASP A O 1
ATOM 836 N N . SER A 1 109 ? 13.725 2.789 -12.090 1.00 59.59 109 SER A N 1
ATOM 837 C CA . SER A 1 109 ? 14.422 2.461 -10.848 1.00 59.59 109 SER A CA 1
ATOM 838 C C . SER A 1 109 ? 14.892 3.673 -10.042 1.00 59.59 109 SER A C 1
ATOM 840 O O . SER A 1 109 ? 15.268 3.511 -8.876 1.00 59.59 109 SER A O 1
ATOM 842 N N . ALA A 1 110 ? 14.878 4.876 -10.626 1.00 56.56 110 ALA A N 1
ATOM 843 C CA . ALA A 1 110 ? 15.148 6.136 -9.938 1.00 56.56 110 ALA A CA 1
ATOM 844 C C . ALA A 1 110 ? 13.875 6.718 -9.294 1.00 56.56 110 ALA A C 1
ATOM 846 O O . ALA A 1 110 ? 13.958 7.379 -8.246 1.00 56.56 110 ALA A O 1
ATOM 847 N N . ASN A 1 111 ? 12.701 6.422 -9.862 1.00 54.69 111 ASN A N 1
ATOM 848 C CA . ASN A 1 111 ? 11.404 6.805 -9.311 1.00 54.69 111 ASN A CA 1
ATOM 849 C C . ASN A 1 111 ? 10.339 5.685 -9.411 1.00 54.69 111 ASN A C 1
ATOM 851 O O . ASN A 1 111 ? 9.469 5.732 -10.277 1.00 54.69 111 ASN A O 1
ATOM 855 N N . PRO A 1 112 ? 10.328 4.717 -8.470 1.00 55.31 112 PRO A N 1
ATOM 856 C CA . PRO A 1 112 ? 9.412 3.569 -8.481 1.00 55.31 112 PRO A CA 1
ATOM 857 C C . PRO A 1 112 ? 7.919 3.924 -8.454 1.00 55.31 112 PRO A C 1
ATOM 859 O O . PRO A 1 112 ? 7.087 3.091 -8.807 1.00 55.31 112 PRO A O 1
ATOM 862 N N . ALA A 1 113 ? 7.577 5.148 -8.037 1.00 53.62 113 ALA A N 1
ATOM 863 C CA . ALA A 1 113 ? 6.211 5.666 -8.049 1.00 53.62 113 ALA A CA 1
ATOM 864 C C . ALA A 1 113 ? 5.733 6.101 -9.452 1.00 53.62 113 ALA A C 1
ATOM 866 O O . ALA A 1 113 ? 4.563 6.430 -9.610 1.00 53.62 113 ALA A O 1
ATOM 867 N N . VAL A 1 114 ? 6.625 6.127 -10.451 1.00 54.47 114 VAL A N 1
ATOM 868 C CA . VAL A 1 114 ? 6.356 6.558 -11.839 1.00 54.47 114 VAL A CA 1
ATOM 869 C C . VAL A 1 114 ? 6.444 5.380 -12.825 1.00 54.47 114 VAL A C 1
ATOM 871 O O . VAL A 1 114 ? 6.209 5.538 -14.020 1.00 54.47 114 VAL A O 1
ATOM 874 N N . SER A 1 115 ? 6.716 4.163 -12.338 1.00 54.41 115 SER A N 1
ATOM 875 C CA . SER A 1 115 ? 6.605 2.946 -13.146 1.00 54.41 115 SER A CA 1
ATOM 876 C C . SER A 1 115 ? 5.168 2.789 -13.657 1.00 54.41 115 SER A C 1
ATOM 878 O O . SER A 1 115 ? 4.222 2.756 -12.872 1.00 54.41 115 SER A O 1
ATOM 880 N N . SER A 1 116 ? 5.007 2.680 -14.975 1.00 47.75 116 SER A N 1
ATOM 881 C CA . SER A 1 116 ? 3.703 2.632 -15.640 1.00 47.75 116 SER A CA 1
ATOM 882 C C . SER A 1 116 ? 3.621 1.441 -16.592 1.00 47.75 116 SER A C 1
ATOM 884 O O . SER A 1 116 ? 4.602 1.074 -17.242 1.00 47.75 116 SER A O 1
ATOM 886 N N . ALA A 1 117 ? 2.434 0.839 -16.675 1.00 44.69 117 ALA A N 1
ATOM 887 C CA . ALA A 1 117 ? 2.106 -0.204 -17.646 1.00 44.69 117 ALA A CA 1
ATOM 888 C C . ALA A 1 117 ? 1.439 0.358 -18.920 1.00 44.69 117 ALA A C 1
ATOM 890 O O . ALA A 1 117 ? 1.224 -0.373 -19.880 1.00 44.69 117 ALA A O 1
ATOM 891 N N . SER A 1 118 ? 1.118 1.656 -18.957 1.00 45.62 118 SER A N 1
ATOM 892 C CA . SER A 1 118 ? 0.464 2.290 -20.104 1.00 45.62 118 SER A CA 1
ATOM 893 C C . SER A 1 118 ? 1.492 2.924 -21.042 1.00 45.62 118 SER A C 1
ATOM 895 O O . SER A 1 118 ? 2.166 3.888 -20.678 1.00 45.62 118 SER A O 1
ATOM 897 N N . ALA A 1 119 ? 1.571 2.425 -22.280 1.00 43.31 119 ALA A N 1
ATOM 898 C CA . ALA A 1 119 ? 2.363 3.052 -23.341 1.00 43.31 119 ALA A CA 1
ATOM 899 C C . ALA A 1 119 ? 1.883 4.486 -23.650 1.00 43.31 119 ALA A C 1
ATOM 901 O O . ALA A 1 119 ? 2.702 5.362 -23.922 1.00 43.31 119 ALA A O 1
ATOM 902 N N . ALA A 1 120 ? 0.576 4.752 -23.520 1.00 44.91 120 ALA A N 1
ATOM 903 C CA . ALA A 1 120 ? -0.006 6.083 -23.704 1.00 44.91 120 ALA A CA 1
ATOM 904 C C . ALA A 1 120 ? 0.437 7.081 -22.616 1.00 44.91 120 ALA A C 1
ATOM 906 O O . ALA A 1 120 ? 0.592 8.269 -22.889 1.00 44.91 120 ALA A O 1
ATOM 907 N N . PHE A 1 121 ? 0.706 6.606 -21.395 1.00 44.41 121 PHE A N 1
ATOM 908 C CA . PHE A 1 121 ? 1.180 7.455 -20.297 1.00 44.41 121 PHE A CA 1
ATOM 909 C C . PHE A 1 121 ? 2.654 7.859 -20.459 1.00 44.41 121 PHE A C 1
ATOM 911 O O . PHE A 1 121 ? 3.058 8.917 -19.989 1.00 44.41 121 PHE A O 1
ATOM 918 N N . ILE A 1 122 ? 3.450 7.050 -21.166 1.00 44.12 122 ILE A N 1
ATOM 919 C CA . ILE A 1 122 ? 4.833 7.399 -21.521 1.00 44.12 122 ILE A CA 1
ATOM 920 C C . ILE A 1 122 ? 4.836 8.493 -22.593 1.00 44.12 122 ILE A C 1
ATOM 922 O O . ILE A 1 122 ? 5.581 9.456 -22.448 1.00 44.12 122 ILE A O 1
ATOM 926 N N . GLY A 1 123 ? 3.959 8.413 -23.603 1.00 38.75 123 GLY A N 1
ATOM 927 C CA . GLY A 1 123 ? 3.797 9.480 -24.602 1.00 38.75 123 GLY A CA 1
ATOM 928 C C . GLY A 1 123 ? 3.449 10.828 -23.960 1.00 38.75 123 GLY A C 1
ATOM 929 O O . GLY A 1 123 ? 4.172 11.802 -24.137 1.00 38.75 123 GLY A O 1
ATOM 930 N N . ALA A 1 124 ? 2.439 10.852 -23.084 1.00 42.34 124 ALA A N 1
ATOM 931 C CA . ALA A 1 124 ? 2.022 12.074 -22.390 1.00 42.34 124 ALA A CA 1
ATOM 932 C C . ALA A 1 124 ? 3.079 12.645 -21.419 1.00 42.34 124 ALA A C 1
ATOM 934 O O . ALA A 1 124 ? 3.136 13.855 -21.219 1.00 42.34 124 ALA A O 1
ATOM 935 N N . ALA A 1 125 ? 3.932 11.802 -20.825 1.00 45.09 125 ALA A N 1
ATOM 936 C CA . ALA A 1 125 ? 5.049 12.253 -19.989 1.00 45.09 125 ALA A CA 1
ATOM 937 C C . ALA A 1 125 ? 6.246 12.777 -20.804 1.00 45.09 125 ALA A C 1
ATOM 939 O O . ALA A 1 125 ? 7.084 13.483 -20.251 1.00 45.09 125 ALA A O 1
ATOM 940 N N . THR A 1 126 ? 6.329 12.436 -22.095 1.00 42.41 126 THR A N 1
ATOM 941 C CA . THR A 1 126 ? 7.357 12.963 -23.009 1.00 42.41 126 THR A CA 1
ATOM 942 C C . THR A 1 126 ? 6.946 14.328 -23.573 1.00 42.41 126 THR A C 1
ATOM 944 O O . THR A 1 126 ? 7.805 15.176 -23.793 1.00 42.41 126 THR A O 1
ATOM 947 N N . ASP A 1 127 ? 5.637 14.558 -23.727 1.00 36.50 127 ASP A N 1
ATOM 948 C CA . ASP A 1 127 ? 5.067 15.799 -24.276 1.00 36.50 127 ASP A CA 1
ATOM 949 C C . ASP A 1 127 ? 4.746 16.862 -23.207 1.00 36.50 127 ASP A C 1
ATOM 951 O O . ASP A 1 127 ? 4.487 18.022 -23.525 1.00 36.50 127 ASP A O 1
ATOM 955 N N . ALA A 1 128 ? 4.772 16.496 -21.923 1.00 39.31 128 ALA A N 1
ATOM 956 C CA . ALA A 1 128 ? 4.718 17.454 -20.829 1.00 39.31 128 ALA A CA 1
ATOM 957 C C . ALA A 1 128 ? 6.133 17.981 -20.551 1.00 39.31 128 ALA A C 1
ATOM 959 O O . ALA A 1 128 ? 6.903 17.357 -19.818 1.00 39.31 128 ALA A O 1
ATOM 960 N N . GLU A 1 129 ? 6.476 19.136 -21.127 1.00 45.88 129 GLU A N 1
ATOM 961 C CA . GLU A 1 129 ? 7.670 19.906 -20.761 1.00 45.88 129 GLU A CA 1
ATOM 962 C C . GLU A 1 129 ? 7.747 20.064 -19.237 1.00 45.88 129 GLU A C 1
ATOM 964 O O . GLU A 1 129 ? 7.013 20.834 -18.616 1.00 45.88 129 GLU A O 1
ATOM 969 N N . GLY A 1 130 ? 8.624 19.283 -18.608 1.00 43.19 130 GLY A N 1
ATOM 970 C CA . GLY A 1 130 ? 8.701 19.281 -17.157 1.00 43.19 130 GLY A CA 1
ATOM 971 C C . GLY A 1 130 ? 9.593 18.208 -16.558 1.00 43.19 130 GLY A C 1
ATOM 972 O O . GLY A 1 130 ? 9.113 17.472 -15.694 1.00 43.19 130 GLY A O 1
ATOM 973 N N . ARG A 1 131 ? 10.867 18.151 -16.986 1.00 37.84 131 ARG A N 1
ATOM 974 C CA . ARG A 1 131 ? 12.081 17.939 -16.154 1.00 37.84 131 ARG A CA 1
ATOM 975 C C . ARG A 1 131 ? 13.298 17.588 -17.025 1.00 37.84 131 ARG A C 1
ATOM 977 O O . ARG A 1 131 ? 13.396 16.472 -17.530 1.00 37.84 131 ARG A O 1
ATOM 984 N N . ALA A 1 132 ? 14.217 18.547 -17.138 1.00 37.38 132 ALA A N 1
ATOM 985 C CA . ALA A 1 132 ? 15.651 18.281 -17.261 1.00 37.38 132 ALA A CA 1
ATOM 986 C C . ALA A 1 132 ? 16.248 18.021 -15.866 1.00 37.38 132 ALA A C 1
ATOM 988 O O . ALA A 1 132 ? 15.642 18.502 -14.875 1.00 37.38 132 ALA A O 1
#

Organism: NCBI:txid2773451